Protein AF-A0A1C5U6D5-F1 (afdb_monomer_lite)

pLDDT: mean 90.43, std 10.56, range [48.72, 98.0]

Secondary structure (DSSP, 8-state):
-HHHHTS---S-EEEEE-EEHHHHHHHHHHHHH-S---TTEEEEEPPP-GGGGGEEEE-TTS-EEEE--TTBEE-GGGGS-HHHHEETTEEPPEEEEEEEEEEETTEEEEEEEEEEETTHHHHHHHHHHHHHHHHTTSS---GGGGHHHHHHHHHHHTTT--

Sequence (162 aa):
METFYYSRIKNKFIALFDNDAAGYSSSLELMNKVKVWPDNFRIMCYPPIDEFKKYPTLAPNGKILEDDINHKACSIELYLPDSVISDDGEYLPIEWEARKQIKQDNRPSKYLYQGVISEKDTVKSRLIDLKRSIEAGKTEFKLEEWKRMQLLLENIVYAFAN

Structure (mmCIF, N/CA/C/O backbone):
data_AF-A0A1C5U6D5-F1
#
_entry.id   AF-A0A1C5U6D5-F1
#
loop_
_atom_site.group_PDB
_atom_site.id
_atom_site.type_symbol
_atom_site.label_atom_id
_atom_site.label_alt_id
_atom_site.label_comp_id
_atom_site.label_asym_id
_atom_site.label_entity_id
_atom_site.label_seq_id
_atom_site.pdbx_PDB_ins_code
_atom_site.Cartn_x
_atom_site.Cartn_y
_atom_site.Cartn_z
_atom_site.occupancy
_atom_site.B_iso_or_equiv
_atom_site.auth_seq_id
_atom_site.auth_comp_id
_atom_site.auth_asym_id
_atom_site.auth_atom_id
_atom_site.pdbx_PDB_model_num
ATOM 1 N N . MET A 1 1 ? 9.625 -13.689 -15.966 1.00 53.31 1 MET A N 1
ATOM 2 C CA . MET A 1 1 ? 9.032 -12.694 -16.889 1.00 53.31 1 MET A CA 1
ATOM 3 C C . MET A 1 1 ? 9.648 -12.786 -18.282 1.00 53.31 1 MET A C 1
ATOM 5 O O . MET A 1 1 ? 8.897 -12.922 -19.236 1.00 53.31 1 MET A O 1
ATOM 9 N N . GLU A 1 2 ? 10.981 -12.825 -18.401 1.00 48.72 2 GLU A N 1
ATOM 10 C CA . GLU A 1 2 ? 11.681 -13.007 -19.690 1.00 48.72 2 GLU A CA 1
ATOM 11 C C . GLU A 1 2 ? 11.205 -14.246 -20.469 1.00 48.72 2 GLU A C 1
ATOM 13 O O . GLU A 1 2 ? 10.949 -14.164 -21.663 1.00 48.72 2 GLU A O 1
ATOM 18 N N . THR A 1 3 ? 10.959 -15.372 -19.793 1.00 53.12 3 THR A N 1
ATOM 19 C CA . THR A 1 3 ? 10.447 -16.606 -20.419 1.00 53.12 3 THR A CA 1
ATOM 20 C C . THR A 1 3 ? 9.067 -16.439 -21.075 1.00 53.12 3 THR A C 1
ATOM 22 O O . THR A 1 3 ? 8.790 -17.077 -22.086 1.00 53.12 3 THR A O 1
ATOM 25 N N . PHE A 1 4 ? 8.211 -15.559 -20.542 1.00 54.12 4 PHE A N 1
ATOM 26 C CA . PHE A 1 4 ? 6.885 -15.287 -21.110 1.00 54.12 4 PHE A CA 1
ATOM 27 C C . PHE A 1 4 ? 6.966 -14.378 -22.340 1.00 54.12 4 PHE A C 1
ATOM 29 O O . PHE A 1 4 ? 6.214 -14.586 -23.287 1.00 54.12 4 PHE A O 1
ATOM 36 N N . TYR A 1 5 ? 7.920 -13.442 -22.370 1.00 52.50 5 TYR A N 1
ATOM 37 C CA . TYR A 1 5 ? 8.173 -12.564 -23.518 1.00 52.50 5 TYR A CA 1
ATOM 38 C C . TYR A 1 5 ? 8.531 -13.349 -24.795 1.00 52.50 5 TYR A C 1
ATOM 40 O O . TYR A 1 5 ? 8.107 -12.987 -25.889 1.00 52.50 5 TYR A O 1
ATOM 48 N N . TYR A 1 6 ? 9.267 -14.460 -24.664 1.00 55.66 6 TYR A N 1
ATOM 49 C CA . TYR A 1 6 ? 9.648 -15.313 -25.801 1.00 55.66 6 TYR A CA 1
ATOM 50 C C . TYR A 1 6 ? 8.570 -16.317 -26.226 1.00 55.66 6 TYR A C 1
ATOM 52 O O . TYR A 1 6 ? 8.644 -16.892 -27.316 1.00 55.66 6 TYR A O 1
ATOM 60 N N . SER A 1 7 ? 7.554 -16.533 -25.393 1.00 56.16 7 SER A N 1
ATOM 61 C CA . SER A 1 7 ? 6.398 -17.344 -25.758 1.00 56.16 7 SER A CA 1
ATOM 62 C C . SER A 1 7 ? 5.425 -16.481 -26.569 1.00 56.16 7 SER A C 1
ATOM 64 O O . SER A 1 7 ? 5.064 -15.391 -26.142 1.00 56.16 7 SER A O 1
ATOM 66 N N . ARG A 1 8 ? 4.987 -16.930 -27.752 1.00 56.38 8 ARG A N 1
ATOM 67 C CA . ARG A 1 8 ? 4.048 -16.204 -28.643 1.00 56.38 8 ARG A CA 1
ATOM 68 C C . ARG A 1 8 ? 2.610 -16.129 -28.083 1.00 56.38 8 ARG A C 1
ATOM 70 O O . ARG A 1 8 ? 1.641 -16.324 -28.818 1.00 56.38 8 ARG A O 1
ATOM 77 N N . ILE A 1 9 ? 2.458 -15.922 -26.779 1.00 64.31 9 ILE A N 1
ATOM 78 C CA . ILE A 1 9 ? 1.176 -15.882 -26.082 1.00 64.31 9 ILE A CA 1
ATOM 79 C C . ILE A 1 9 ? 0.508 -14.534 -26.377 1.00 64.31 9 ILE A C 1
ATOM 81 O O . ILE A 1 9 ? 1.061 -13.477 -26.090 1.00 64.31 9 ILE A O 1
ATOM 85 N N . LYS A 1 10 ? -0.698 -14.579 -26.957 1.00 69.69 10 LYS A N 1
ATOM 86 C CA . LYS A 1 10 ? -1.492 -13.393 -27.334 1.00 69.69 10 LYS A CA 1
ATOM 87 C C . LYS A 1 10 ? -2.263 -12.765 -26.166 1.00 69.69 10 LYS A C 1
ATOM 89 O O . LYS A 1 10 ? -2.984 -11.792 -26.361 1.00 69.69 10 LYS A O 1
ATOM 94 N N . ASN A 1 11 ? -2.166 -13.341 -24.970 1.00 84.31 11 ASN A N 1
ATOM 95 C CA . ASN A 1 11 ? -2.865 -12.851 -23.789 1.00 84.31 11 ASN A CA 1
ATOM 96 C C . ASN A 1 11 ? -2.335 -11.476 -23.366 1.00 84.31 11 ASN A C 1
ATOM 98 O O . ASN A 1 11 ? -1.192 -11.116 -23.642 1.00 84.31 11 ASN A O 1
ATOM 102 N N . LYS A 1 12 ? -3.190 -10.720 -22.678 1.00 89.06 12 LYS A N 1
ATOM 103 C CA . LYS A 1 12 ? -2.833 -9.468 -22.015 1.00 89.06 12 LYS A CA 1
ATOM 104 C C . LYS A 1 12 ? -2.053 -9.777 -20.734 1.00 89.06 12 LYS A C 1
ATOM 106 O O . LYS A 1 12 ? -2.518 -10.571 -19.919 1.00 89.06 12 LYS A O 1
ATOM 111 N N . PHE A 1 13 ? -0.891 -9.155 -20.564 1.00 90.38 13 PHE A N 1
ATOM 112 C CA . PHE A 1 13 ? -0.014 -9.333 -19.408 1.00 90.38 13 PHE A CA 1
ATOM 113 C C . PHE A 1 13 ? 0.199 -8.011 -18.678 1.00 90.38 13 PHE A C 1
ATOM 115 O O . PHE A 1 13 ? 0.601 -7.020 -19.285 1.00 90.38 13 PHE A O 1
ATOM 122 N N . ILE A 1 14 ? -0.020 -8.017 -17.365 1.00 92.56 14 ILE A N 1
ATOM 123 C CA . ILE A 1 14 ? 0.248 -6.869 -16.497 1.00 92.56 14 ILE A CA 1
ATOM 124 C C . ILE A 1 14 ? 1.339 -7.275 -15.514 1.00 92.56 14 ILE A C 1
ATOM 126 O O . ILE A 1 14 ? 1.157 -8.185 -14.706 1.00 92.56 14 ILE A O 1
ATOM 130 N N . ALA A 1 15 ? 2.479 -6.602 -15.595 1.00 93.06 15 ALA A N 1
ATOM 131 C CA . ALA A 1 15 ? 3.479 -6.592 -14.543 1.00 93.06 15 ALA A CA 1
ATOM 132 C C . ALA A 1 15 ? 3.076 -5.524 -13.524 1.00 93.06 15 ALA A C 1
ATOM 134 O O . ALA A 1 15 ? 3.259 -4.334 -13.780 1.00 93.06 15 ALA A O 1
ATOM 135 N N . LEU A 1 16 ? 2.489 -5.958 -12.411 1.00 94.94 16 LEU A N 1
ATOM 136 C CA . LEU A 1 16 ? 1.990 -5.080 -11.361 1.00 94.94 16 LEU A CA 1
ATOM 137 C C . LEU A 1 16 ? 2.941 -5.084 -10.164 1.00 94.94 16 LEU A C 1
ATOM 139 O O . LEU A 1 16 ? 3.338 -6.147 -9.689 1.00 94.94 16 LEU A O 1
ATOM 143 N N . PHE A 1 17 ? 3.299 -3.893 -9.702 1.00 96.12 17 PHE A N 1
ATOM 144 C CA . PHE A 1 17 ? 4.215 -3.672 -8.591 1.00 96.12 17 PHE A CA 1
ATOM 145 C C . PHE A 1 17 ? 3.531 -2.881 -7.476 1.00 96.12 17 PHE A C 1
ATOM 147 O O . PHE A 1 17 ? 2.698 -2.017 -7.748 1.00 96.12 17 PHE A O 1
ATOM 154 N N . ASP A 1 18 ? 3.928 -3.130 -6.232 1.00 95.44 18 ASP A N 1
ATOM 155 C CA . ASP A 1 18 ? 3.476 -2.331 -5.095 1.00 95.44 18 ASP A CA 1
ATOM 156 C C . ASP A 1 18 ? 3.931 -0.866 -5.241 1.00 95.44 18 ASP A C 1
ATOM 158 O O . ASP A 1 18 ? 4.937 -0.559 -5.892 1.00 95.44 18 ASP A O 1
ATOM 162 N N . ASN A 1 19 ? 3.199 0.059 -4.616 1.00 94.88 19 ASN A N 1
ATOM 163 C CA . ASN A 1 19 ? 3.530 1.486 -4.578 1.00 94.88 19 ASN A CA 1
ATOM 164 C C . ASN A 1 19 ? 4.531 1.805 -3.446 1.00 94.88 19 ASN A C 1
ATOM 166 O O . ASN A 1 19 ? 4.461 2.828 -2.763 1.00 94.88 19 ASN A O 1
ATOM 170 N N . ASP A 1 20 ? 5.501 0.917 -3.256 1.00 95.06 20 ASP A N 1
ATOM 171 C CA . ASP A 1 20 ? 6.606 1.072 -2.323 1.00 95.06 20 ASP A CA 1
ATOM 172 C C . ASP A 1 20 ? 7.929 1.302 -3.075 1.00 95.06 20 ASP A C 1
ATOM 174 O O . ASP A 1 20 ? 8.006 1.255 -4.310 1.00 95.06 20 ASP A O 1
ATOM 178 N N . ALA A 1 21 ? 9.006 1.566 -2.333 1.0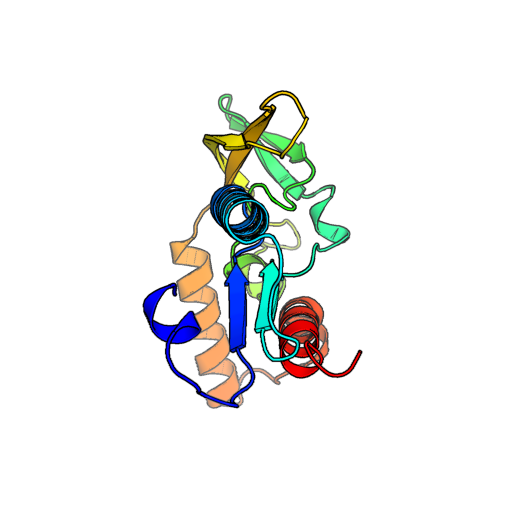0 93.56 21 ALA A N 1
ATOM 179 C CA . ALA A 1 21 ? 10.312 1.785 -2.944 1.00 93.56 21 ALA A CA 1
ATOM 180 C C . ALA A 1 21 ? 10.785 0.557 -3.735 1.00 93.56 21 ALA A C 1
ATOM 182 O O . ALA A 1 21 ? 11.489 0.695 -4.744 1.00 93.56 21 ALA A O 1
ATOM 183 N N . ALA A 1 22 ? 10.423 -0.648 -3.283 1.00 92.50 22 ALA A N 1
ATOM 184 C CA . ALA A 1 22 ? 10.892 -1.883 -3.873 1.00 92.50 22 ALA A CA 1
ATOM 185 C C . ALA A 1 22 ? 10.257 -2.147 -5.239 1.00 92.50 22 ALA A C 1
ATOM 187 O O . ALA A 1 22 ? 11.004 -2.336 -6.207 1.00 92.50 22 ALA A O 1
ATOM 188 N N . GLY A 1 23 ? 8.932 -2.093 -5.305 1.00 93.12 23 GLY A N 1
ATOM 189 C CA . GLY A 1 23 ? 8.107 -2.208 -6.495 1.00 93.12 23 GLY A CA 1
ATOM 190 C C . GLY A 1 23 ? 8.390 -1.095 -7.491 1.00 93.12 23 GLY A C 1
ATOM 191 O O . GLY A 1 23 ? 8.663 -1.383 -8.658 1.00 93.12 23 GLY A O 1
ATOM 192 N N . TYR A 1 24 ? 8.479 0.157 -7.033 1.00 93.38 24 TYR A N 1
ATOM 193 C CA . TYR A 1 24 ? 8.833 1.275 -7.907 1.00 93.38 24 TYR A CA 1
ATOM 194 C C . TYR A 1 24 ? 10.213 1.079 -8.554 1.00 93.38 24 TYR A C 1
ATOM 196 O O . TYR A 1 24 ? 10.359 1.210 -9.771 1.00 93.38 24 TYR A O 1
ATOM 204 N N . SER A 1 25 ? 11.221 0.678 -7.772 1.00 92.44 25 SER A N 1
ATOM 205 C CA . SER A 1 25 ? 12.562 0.367 -8.283 1.00 92.44 25 SER A CA 1
ATOM 206 C C . SER A 1 25 ? 12.551 -0.750 -9.330 1.00 92.44 25 SER A C 1
ATOM 208 O O . SER A 1 25 ? 13.162 -0.596 -10.388 1.00 92.44 25 SER A O 1
ATOM 210 N N . SER A 1 26 ? 11.845 -1.849 -9.059 1.00 92.38 26 SER A N 1
ATOM 211 C CA . SER A 1 26 ? 11.759 -2.991 -9.972 1.00 92.38 26 SER A CA 1
ATOM 212 C C . SER A 1 26 ? 10.989 -2.662 -11.251 1.00 92.38 26 SER A C 1
ATOM 214 O O . SER A 1 26 ? 11.382 -3.124 -12.323 1.00 92.38 26 SER A O 1
ATOM 216 N N . SER A 1 27 ? 9.957 -1.816 -11.173 1.00 92.69 27 SER A N 1
ATOM 217 C CA . SER A 1 27 ? 9.231 -1.339 -12.354 1.00 92.69 27 SER A CA 1
ATOM 218 C C . SER A 1 27 ? 10.140 -0.529 -13.288 1.00 92.69 27 SER A C 1
ATOM 220 O O . SER A 1 27 ? 10.157 -0.766 -14.495 1.00 92.69 27 SER A O 1
ATOM 222 N N . LEU A 1 28 ? 10.966 0.364 -12.727 1.00 90.12 28 LEU A N 1
ATOM 223 C CA . LEU A 1 28 ? 11.939 1.159 -13.477 1.00 90.12 28 LEU A CA 1
ATOM 224 C C . LEU A 1 28 ? 13.030 0.283 -14.085 1.00 90.12 28 LEU A C 1
ATOM 226 O O . LEU A 1 28 ? 13.379 0.459 -15.248 1.00 90.12 28 LEU A O 1
ATOM 230 N N . GLU A 1 29 ? 13.557 -0.677 -13.327 1.00 88.94 29 GLU A N 1
ATOM 231 C CA . GLU A 1 29 ? 14.559 -1.612 -13.839 1.00 88.94 29 GLU A CA 1
ATOM 232 C C . GLU A 1 29 ? 14.018 -2.416 -15.027 1.00 88.94 29 GLU A C 1
ATOM 234 O O . GLU A 1 29 ? 14.702 -2.553 -16.043 1.00 88.94 29 GLU A O 1
ATOM 239 N N . LEU A 1 30 ? 12.782 -2.908 -14.926 1.00 88.44 30 LEU A N 1
ATOM 240 C CA . LEU A 1 30 ? 12.131 -3.650 -15.998 1.00 88.44 30 LEU A CA 1
ATOM 241 C C . LEU A 1 30 ? 11.911 -2.775 -17.240 1.00 88.44 30 LEU A C 1
ATOM 243 O O . LEU A 1 30 ? 12.237 -3.203 -18.348 1.00 88.44 30 LEU A O 1
ATOM 247 N N . MET A 1 31 ? 11.429 -1.541 -17.058 1.00 87.06 31 MET A N 1
ATOM 248 C CA . MET A 1 31 ? 11.266 -0.576 -18.150 1.00 87.06 31 MET A CA 1
ATOM 249 C C . MET A 1 31 ? 12.600 -0.219 -18.820 1.00 87.06 31 MET A C 1
ATOM 251 O O . MET A 1 31 ? 12.651 -0.106 -20.039 1.00 87.06 31 MET A O 1
ATOM 255 N N . ASN A 1 32 ? 13.690 -0.103 -18.058 1.00 84.75 32 ASN A N 1
ATOM 256 C CA . ASN A 1 32 ? 15.009 0.237 -18.603 1.00 84.75 32 ASN A CA 1
ATOM 257 C C . ASN A 1 32 ? 15.674 -0.939 -19.344 1.00 84.75 32 ASN A C 1
ATOM 259 O O . ASN A 1 32 ? 16.457 -0.722 -20.268 1.00 84.75 32 ASN A O 1
ATOM 263 N N . LYS A 1 33 ? 15.396 -2.190 -18.949 1.00 84.25 33 LYS A N 1
ATOM 264 C CA . LYS A 1 33 ? 15.986 -3.388 -19.580 1.00 84.25 33 LYS A CA 1
ATOM 265 C C . LYS A 1 33 ? 15.447 -3.658 -20.983 1.00 84.25 33 LYS A C 1
ATOM 267 O O . LYS A 1 33 ? 16.181 -4.165 -21.829 1.00 84.25 33 LYS A O 1
ATOM 272 N N . VAL A 1 34 ? 14.179 -3.345 -21.233 1.00 81.50 34 VAL A N 1
ATOM 273 C CA . VAL A 1 34 ? 13.497 -3.661 -22.492 1.00 81.50 34 VAL A CA 1
ATOM 274 C C . VAL A 1 34 ? 13.051 -2.366 -23.156 1.00 81.50 34 VAL A C 1
ATOM 276 O O . VAL A 1 34 ? 12.165 -1.676 -22.666 1.00 81.50 34 VAL A O 1
ATOM 279 N N . LYS A 1 35 ? 13.658 -2.049 -24.304 1.00 76.25 35 LYS A N 1
ATOM 280 C CA . LYS A 1 35 ? 13.420 -0.784 -25.018 1.00 76.25 35 LYS A CA 1
ATOM 281 C C . LYS A 1 35 ? 12.039 -0.684 -25.666 1.00 76.25 35 LYS A C 1
ATOM 283 O O . LYS A 1 35 ? 11.543 0.420 -25.852 1.00 76.25 35 LYS A O 1
ATOM 288 N N . VAL A 1 36 ? 11.454 -1.815 -26.060 1.00 82.38 36 VAL A N 1
ATOM 289 C CA . VAL A 1 36 ? 10.169 -1.867 -26.768 1.00 82.38 36 VAL A CA 1
ATOM 290 C C . VAL A 1 36 ? 9.340 -3.005 -26.194 1.00 82.38 36 VAL A C 1
ATOM 292 O O . VAL A 1 36 ? 9.732 -4.167 -26.2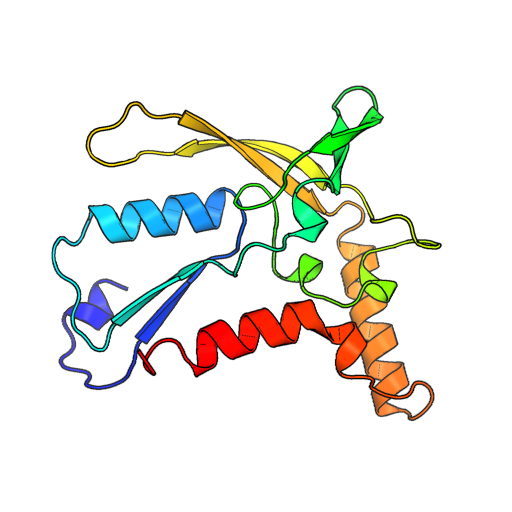87 1.00 82.38 36 VAL A O 1
ATOM 295 N N . TRP A 1 37 ? 8.200 -2.658 -25.604 1.00 84.44 37 TRP A N 1
ATOM 296 C CA . TRP A 1 37 ? 7.231 -3.619 -25.089 1.00 84.44 37 TRP A CA 1
ATOM 297 C C . TRP A 1 37 ? 6.117 -3.862 -26.115 1.00 84.44 37 TRP A C 1
ATOM 299 O O . TRP A 1 37 ? 5.666 -2.907 -26.744 1.00 84.44 37 TRP A O 1
ATOM 309 N N . PRO A 1 38 ? 5.657 -5.112 -26.287 1.00 85.56 38 PRO A N 1
ATOM 310 C CA . PRO A 1 38 ? 4.475 -5.427 -27.077 1.00 85.56 38 PRO A CA 1
ATOM 311 C C . PRO A 1 38 ? 3.212 -4.744 -26.543 1.00 85.56 38 PRO A C 1
ATOM 313 O O . PRO A 1 38 ? 3.054 -4.583 -25.332 1.00 85.56 38 PRO A O 1
ATOM 316 N N . ASP A 1 39 ? 2.256 -4.462 -27.429 1.00 86.69 39 ASP A N 1
ATOM 317 C CA . ASP A 1 39 ? 0.990 -3.803 -27.070 1.00 86.69 39 ASP A CA 1
ATOM 318 C C . ASP A 1 39 ? 0.147 -4.602 -26.067 1.00 86.69 39 ASP A C 1
ATOM 320 O O . ASP A 1 39 ? -0.659 -4.027 -25.335 1.00 86.69 39 ASP A O 1
ATOM 324 N N . ASN A 1 40 ? 0.340 -5.923 -25.998 1.00 88.50 40 ASN A N 1
ATOM 325 C CA . ASN A 1 40 ? -0.314 -6.806 -25.034 1.00 88.50 40 ASN A CA 1
ATOM 326 C C . ASN A 1 40 ? 0.411 -6.884 -23.677 1.00 88.50 40 ASN A C 1
ATOM 328 O O . ASN A 1 40 ? 0.028 -7.706 -22.844 1.00 88.50 40 ASN A O 1
ATOM 332 N N . PHE A 1 41 ? 1.415 -6.039 -23.431 1.00 91.00 41 PHE A N 1
ATOM 333 C CA . PHE A 1 41 ? 2.122 -5.942 -22.157 1.00 91.00 41 PHE A CA 1
ATOM 334 C C . PHE A 1 41 ? 1.950 -4.556 -21.520 1.00 91.00 41 PHE A C 1
ATOM 336 O O . PHE A 1 41 ? 2.008 -3.524 -22.195 1.00 91.00 41 PHE A O 1
ATOM 343 N N . ARG A 1 42 ? 1.744 -4.519 -20.203 1.00 91.75 42 ARG A N 1
ATOM 344 C CA . ARG A 1 42 ? 1.717 -3.288 -19.400 1.00 91.75 42 ARG A CA 1
ATOM 345 C C . ARG A 1 42 ? 2.568 -3.469 -18.152 1.00 91.75 42 ARG A C 1
ATOM 347 O O . ARG A 1 42 ? 2.525 -4.519 -17.516 1.00 91.75 42 ARG A O 1
ATOM 354 N N . ILE A 1 43 ? 3.331 -2.437 -17.808 1.00 92.56 43 ILE A N 1
ATOM 355 C CA . ILE A 1 43 ? 4.077 -2.337 -16.550 1.00 92.56 43 ILE A CA 1
ATOM 356 C C . ILE A 1 43 ? 3.418 -1.239 -15.733 1.00 92.56 43 ILE A C 1
ATOM 358 O O . ILE A 1 43 ? 3.287 -0.116 -16.215 1.00 92.56 43 ILE A O 1
ATOM 362 N N . MET A 1 44 ? 2.985 -1.565 -14.522 1.00 93.81 44 MET A N 1
ATOM 363 C CA . MET A 1 44 ? 2.228 -0.656 -13.669 1.00 93.81 44 MET A CA 1
ATOM 364 C C . MET A 1 44 ? 2.679 -0.799 -12.221 1.00 93.81 44 MET A C 1
ATOM 366 O O . MET A 1 44 ? 3.032 -1.887 -11.778 1.00 93.81 44 MET A O 1
ATOM 370 N N . CYS A 1 45 ? 2.635 0.297 -11.474 1.00 94.94 45 CYS A N 1
ATOM 371 C CA . CYS A 1 45 ? 2.646 0.250 -10.013 1.00 94.94 45 CYS A CA 1
ATOM 372 C C . CYS A 1 45 ? 1.219 0.471 -9.507 1.00 94.94 45 CYS A C 1
ATOM 374 O O . CYS A 1 45 ? 0.392 1.013 -10.249 1.00 94.94 45 CYS A O 1
ATOM 376 N N . TYR A 1 46 ? 0.929 0.106 -8.258 1.00 97.12 46 TYR A N 1
ATOM 377 C CA . TYR A 1 46 ? -0.312 0.548 -7.631 1.00 97.12 46 TYR A CA 1
ATOM 378 C C . TYR A 1 46 ? -0.420 2.081 -7.706 1.00 97.12 46 TYR A C 1
ATOM 380 O O . TYR A 1 46 ? 0.597 2.782 -7.615 1.00 97.12 46 TYR A O 1
ATOM 388 N N . PRO A 1 47 ? -1.632 2.614 -7.928 1.00 96.31 47 PRO A N 1
ATOM 389 C CA . PRO A 1 47 ? -1.812 4.036 -8.172 1.00 96.31 47 PRO A CA 1
ATOM 390 C C . PRO A 1 47 ? -1.466 4.840 -6.915 1.00 96.31 47 PRO A C 1
ATOM 392 O O . PRO A 1 47 ? -1.793 4.398 -5.809 1.00 96.31 47 PRO A O 1
ATOM 395 N N . PRO A 1 48 ? -0.825 6.012 -7.054 1.00 96.81 48 PRO A N 1
ATOM 396 C CA . PRO A 1 48 ? -0.603 6.884 -5.916 1.00 96.81 48 PRO A CA 1
ATOM 397 C C . PRO A 1 48 ? -1.938 7.350 -5.331 1.00 96.81 48 PRO A C 1
ATOM 399 O O . PRO A 1 48 ? -2.910 7.560 -6.057 1.00 96.81 48 PRO A O 1
ATOM 402 N N . ILE A 1 49 ? -1.961 7.513 -4.014 1.00 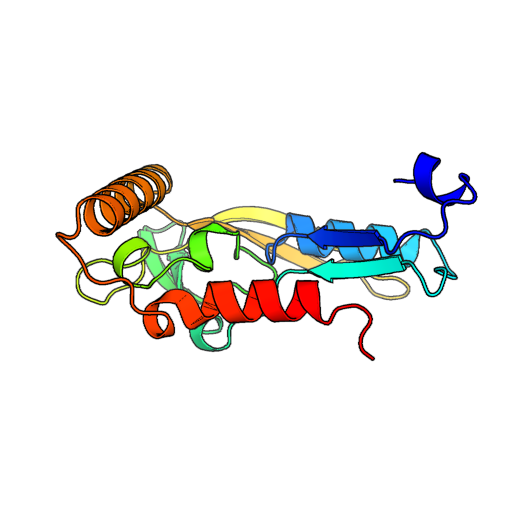97.12 49 ILE A N 1
ATOM 403 C CA . ILE A 1 49 ? -3.121 7.976 -3.256 1.00 97.12 49 ILE A CA 1
ATOM 404 C C . ILE A 1 49 ? -2.816 9.393 -2.774 1.00 97.12 49 ILE A C 1
ATOM 406 O O . ILE A 1 49 ? -1.793 9.625 -2.123 1.00 97.12 49 ILE A O 1
ATOM 410 N N . ASP A 1 50 ? -3.679 10.349 -3.116 1.00 95.88 50 ASP A N 1
ATOM 411 C CA . ASP A 1 50 ? -3.451 11.763 -2.805 1.00 95.88 50 ASP A CA 1
ATOM 412 C C . ASP A 1 50 ? -3.447 12.023 -1.297 1.00 95.88 50 ASP A C 1
ATOM 414 O O . ASP A 1 50 ? -2.619 12.801 -0.817 1.00 95.88 50 ASP A O 1
ATOM 418 N N . GLU A 1 51 ? -4.293 11.319 -0.540 1.00 94.75 51 GLU A N 1
ATOM 419 C CA . GLU A 1 51 ? -4.310 11.388 0.924 1.00 94.75 51 GLU A CA 1
ATOM 420 C C . GLU A 1 51 ? -2.973 10.942 1.542 1.00 94.75 51 GLU A C 1
ATOM 422 O O . GLU A 1 51 ? -2.605 11.391 2.623 1.00 94.75 51 GLU A O 1
ATOM 427 N N . PHE A 1 52 ? -2.197 10.111 0.840 1.00 96.88 52 PHE A N 1
ATOM 428 C CA . PHE A 1 52 ? -0.927 9.567 1.331 1.00 96.88 52 PHE A CA 1
ATOM 429 C C . PHE A 1 52 ? 0.286 10.462 1.045 1.00 96.88 52 PHE A C 1
ATOM 431 O O . PHE A 1 52 ? 1.417 10.098 1.364 1.00 96.88 52 PHE A O 1
ATOM 438 N N . LYS A 1 53 ? 0.064 11.664 0.497 1.00 97.06 53 LYS A N 1
ATOM 439 C CA . LYS A 1 53 ? 1.098 12.709 0.389 1.00 97.06 53 LYS A CA 1
ATOM 440 C C . LYS A 1 53 ? 1.445 13.351 1.735 1.00 97.06 53 LYS A C 1
ATOM 442 O O . LYS A 1 53 ? 2.477 14.007 1.846 1.00 97.06 53 LYS A O 1
ATOM 447 N N . LYS A 1 54 ? 0.562 13.208 2.724 1.00 96.75 54 LYS A N 1
ATOM 448 C CA . LYS A 1 54 ? 0.740 13.662 4.106 1.00 96.75 54 LYS A CA 1
ATOM 449 C C . LYS A 1 54 ? 0.286 12.554 5.047 1.00 96.75 54 LYS A C 1
ATOM 451 O O . LYS A 1 54 ? -0.792 12.621 5.626 1.00 96.75 54 LYS A O 1
ATOM 456 N N . TYR A 1 55 ? 1.084 11.499 5.122 1.00 97.38 55 TYR A N 1
ATOM 457 C CA . TYR A 1 55 ? 0.779 10.325 5.931 1.00 97.38 55 TYR A CA 1
ATOM 458 C C . TYR A 1 55 ? 1.669 10.294 7.181 1.00 97.38 55 TYR A C 1
ATOM 460 O O . TYR A 1 55 ? 2.837 10.688 7.082 1.00 97.38 55 TYR A O 1
ATOM 468 N N . PRO A 1 56 ? 1.173 9.847 8.351 1.00 97.25 56 PRO A N 1
ATOM 469 C CA . PRO A 1 56 ? 1.992 9.772 9.554 1.00 97.25 56 PRO A CA 1
ATOM 470 C C . PRO A 1 56 ? 3.126 8.758 9.392 1.00 97.25 56 PRO A C 1
ATOM 472 O O . PRO A 1 56 ? 2.944 7.638 8.922 1.00 97.25 56 PRO A O 1
ATOM 475 N N . THR A 1 57 ? 4.325 9.145 9.804 1.00 96.56 57 THR A N 1
ATOM 476 C CA . THR A 1 57 ? 5.526 8.311 9.755 1.00 96.56 57 THR A CA 1
ATOM 477 C C . THR A 1 57 ? 6.266 8.377 11.078 1.00 96.56 57 THR A C 1
ATOM 479 O O . THR A 1 57 ? 6.347 9.437 11.703 1.00 96.56 57 THR A O 1
ATOM 482 N N . LEU A 1 58 ? 6.808 7.245 11.515 1.00 94.44 58 LEU A N 1
ATOM 483 C CA . LEU A 1 58 ? 7.593 7.139 12.730 1.00 94.44 58 LEU A CA 1
ATOM 484 C C . LEU A 1 58 ? 9.061 7.417 12.406 1.00 94.44 58 LEU A C 1
ATOM 486 O O . LEU A 1 58 ? 9.742 6.649 11.720 1.00 94.44 58 LEU A O 1
ATOM 490 N N . ALA A 1 59 ? 9.565 8.540 12.905 1.00 86.62 59 ALA A N 1
ATOM 491 C CA . ALA A 1 59 ? 10.981 8.856 12.831 1.00 86.62 59 ALA A CA 1
ATOM 492 C C . ALA A 1 59 ? 11.784 7.993 13.827 1.00 86.62 59 ALA A C 1
ATOM 494 O O . ALA A 1 59 ? 11.253 7.598 14.865 1.00 86.62 59 ALA A O 1
ATOM 495 N N . PRO A 1 60 ? 13.098 7.778 13.607 1.00 82.62 60 PRO A N 1
ATOM 496 C CA . PRO A 1 60 ? 13.937 6.974 14.508 1.00 82.62 60 PRO A CA 1
ATOM 497 C C . PRO A 1 60 ? 13.970 7.442 15.972 1.00 82.62 60 PRO A C 1
ATOM 499 O O . PRO A 1 60 ? 14.361 6.694 16.858 1.00 82.62 60 PRO A O 1
ATOM 502 N N . ASN A 1 61 ? 13.589 8.694 16.236 1.00 86.06 61 ASN A N 1
ATOM 503 C CA . ASN A 1 61 ? 13.483 9.263 17.580 1.00 86.06 61 ASN A CA 1
ATOM 504 C C . ASN A 1 61 ? 12.095 9.062 18.225 1.00 86.06 61 ASN A C 1
ATOM 506 O O . ASN A 1 61 ? 11.818 9.687 19.247 1.00 86.06 61 ASN A O 1
ATOM 510 N N . GLY A 1 62 ? 11.221 8.256 17.617 1.00 86.69 62 GLY A N 1
ATOM 511 C CA . GLY A 1 62 ? 9.866 7.972 18.090 1.00 86.69 62 GLY A CA 1
ATOM 512 C C . GLY A 1 62 ? 8.843 9.077 17.813 1.00 86.69 62 GLY A C 1
ATOM 513 O O . GLY A 1 62 ? 7.707 8.975 18.265 1.00 86.69 62 GLY A O 1
ATOM 514 N N . LYS A 1 63 ? 9.213 10.150 17.100 1.00 92.31 63 LYS A N 1
ATOM 515 C CA . LYS A 1 63 ? 8.267 11.214 16.740 1.00 92.31 63 LYS A CA 1
ATOM 516 C C . LYS A 1 63 ? 7.451 10.826 15.516 1.00 92.31 63 LYS A C 1
ATOM 518 O O . LYS A 1 63 ? 8.007 10.320 14.545 1.00 92.31 63 LYS A O 1
ATOM 523 N N . ILE A 1 64 ? 6.167 11.170 15.546 1.00 95.06 64 ILE A N 1
ATOM 524 C CA . ILE A 1 64 ? 5.303 11.128 14.370 1.00 95.06 64 ILE A CA 1
ATOM 525 C C . ILE A 1 64 ? 5.519 12.396 13.542 1.00 95.06 64 ILE A C 1
ATOM 527 O O . ILE A 1 64 ? 5.477 13.507 14.074 1.00 95.06 64 ILE A O 1
ATOM 531 N N . LEU A 1 65 ? 5.783 12.220 12.250 1.00 95.19 65 LEU A N 1
ATOM 532 C CA . LEU A 1 65 ? 5.941 13.282 11.256 1.00 95.19 65 LEU A CA 1
ATOM 533 C C . LEU A 1 65 ? 5.137 12.932 10.004 1.00 95.19 65 LEU A C 1
ATOM 535 O O . LEU A 1 65 ? 5.086 11.768 9.621 1.00 95.19 65 LEU A O 1
ATOM 539 N N . GLU A 1 66 ? 4.574 13.929 9.328 1.00 96.44 66 GLU A N 1
ATOM 540 C CA . GLU A 1 66 ? 3.947 13.726 8.019 1.00 96.44 66 GLU A CA 1
ATOM 541 C C . GLU A 1 66 ? 5.007 13.650 6.906 1.00 96.44 66 GLU A C 1
ATOM 543 O O . GLU A 1 66 ? 5.899 14.500 6.835 1.00 96.44 66 GLU A O 1
ATOM 548 N N . ASP A 1 67 ? 4.897 12.666 6.012 1.00 96.25 67 ASP A N 1
ATOM 549 C CA . ASP A 1 67 ? 5.669 12.589 4.761 1.00 96.25 67 ASP A CA 1
ATOM 550 C C . ASP A 1 67 ? 4.793 12.006 3.633 1.00 96.25 67 ASP A C 1
ATOM 552 O O . ASP A 1 67 ? 3.751 11.393 3.878 1.00 96.25 67 ASP A O 1
ATOM 556 N N . ASP A 1 68 ? 5.221 12.196 2.387 1.00 97.06 68 ASP A N 1
ATOM 557 C CA . ASP A 1 68 ? 4.638 11.528 1.225 1.00 97.06 68 ASP A CA 1
ATOM 558 C C . ASP A 1 68 ? 5.170 10.101 1.146 1.00 97.06 68 ASP A C 1
ATOM 560 O O . ASP A 1 68 ? 6.366 9.893 0.924 1.00 97.06 68 ASP A O 1
ATOM 564 N N . ILE A 1 69 ? 4.297 9.114 1.322 1.00 97.00 69 ILE A N 1
ATOM 565 C CA . ILE A 1 69 ? 4.682 7.698 1.345 1.00 97.00 69 ILE A CA 1
ATOM 566 C C . ILE A 1 69 ? 4.508 7.007 -0.017 1.00 97.00 69 ILE A C 1
ATOM 568 O O . ILE A 1 69 ? 4.913 5.848 -0.174 1.00 97.00 69 ILE A O 1
ATOM 572 N N . ASN A 1 70 ? 3.975 7.707 -1.026 1.00 97.31 70 ASN A N 1
ATOM 573 C CA . ASN A 1 70 ? 3.836 7.165 -2.376 1.00 97.31 70 ASN A CA 1
ATOM 574 C C . ASN A 1 70 ? 5.206 6.830 -2.977 1.00 97.31 70 ASN A C 1
ATOM 576 O O . ASN A 1 70 ? 6.172 7.587 -2.857 1.00 97.31 70 ASN A O 1
ATOM 580 N N . HIS A 1 71 ? 5.295 5.672 -3.629 1.00 95.19 71 HIS A N 1
ATOM 581 C CA . HIS A 1 71 ? 6.525 5.076 -4.157 1.00 95.19 71 HIS A CA 1
ATOM 582 C C . HIS A 1 71 ? 7.612 4.821 -3.099 1.00 95.19 71 HIS A C 1
ATOM 584 O O . HIS A 1 71 ? 8.762 4.553 -3.457 1.00 95.19 71 HIS A O 1
ATOM 590 N N . LYS A 1 72 ? 7.276 4.917 -1.807 1.00 95.62 72 LYS A N 1
ATOM 591 C CA . LYS A 1 72 ? 8.194 4.687 -0.686 1.00 95.62 72 LYS A CA 1
ATOM 592 C C . LYS A 1 72 ? 7.731 3.517 0.181 1.00 95.62 72 LYS A C 1
ATOM 594 O O . LYS A 1 72 ? 8.534 2.623 0.443 1.00 95.62 72 LYS A O 1
ATOM 599 N N . ALA A 1 73 ? 6.456 3.489 0.574 1.00 96.06 73 ALA A N 1
ATOM 600 C CA . ALA A 1 73 ? 5.947 2.541 1.572 1.00 96.06 73 ALA A CA 1
ATOM 601 C C . ALA A 1 73 ? 4.492 2.066 1.355 1.00 96.06 73 ALA A C 1
ATOM 603 O O . ALA A 1 73 ? 3.945 1.394 2.226 1.00 96.06 73 ALA A O 1
ATOM 604 N N . CYS A 1 74 ? 3.847 2.378 0.223 1.00 95.88 74 CYS A N 1
ATOM 605 C CA . CYS A 1 74 ? 2.457 1.974 -0.025 1.00 95.88 74 CYS A CA 1
ATOM 606 C C . CYS A 1 74 ? 2.344 0.526 -0.528 1.00 95.88 74 CYS A C 1
ATOM 608 O O . CYS A 1 74 ? 2.248 0.277 -1.734 1.00 95.88 74 CYS A O 1
ATOM 610 N N . SER A 1 75 ? 2.320 -0.430 0.400 1.00 94.69 75 SER A N 1
ATOM 611 C CA . SER A 1 75 ? 1.958 -1.824 0.120 1.00 94.69 75 SER A CA 1
ATOM 612 C C . SER A 1 75 ? 0.439 -2.006 -0.016 1.00 94.69 75 SER A C 1
ATOM 614 O O . SER A 1 75 ? -0.339 -1.073 0.199 1.00 94.69 75 SER A O 1
ATOM 616 N N . ILE A 1 76 ? -0.007 -3.217 -0.370 1.00 95.44 76 ILE A N 1
ATOM 617 C CA . ILE A 1 76 ? -1.433 -3.524 -0.580 1.00 95.44 76 ILE A CA 1
ATOM 618 C C . ILE A 1 76 ? -2.305 -3.248 0.655 1.00 95.44 76 ILE A C 1
ATOM 620 O O . ILE A 1 76 ? -3.468 -2.874 0.515 1.00 95.44 76 ILE A O 1
ATOM 624 N N . GLU A 1 77 ? -1.750 -3.385 1.860 1.00 96.31 77 GLU A N 1
ATOM 625 C CA . GLU A 1 77 ? -2.461 -3.129 3.113 1.00 96.31 77 GLU A CA 1
ATOM 626 C C . GLU A 1 77 ? -2.996 -1.692 3.195 1.00 96.31 77 GLU A C 1
ATOM 628 O O . GLU A 1 77 ? -4.097 -1.482 3.691 1.00 96.31 77 GLU A O 1
ATOM 633 N N . LEU A 1 78 ? -2.286 -0.714 2.628 1.00 97.00 78 LEU A N 1
ATOM 634 C CA . LEU A 1 78 ? -2.719 0.686 2.614 1.00 97.00 78 LEU A CA 1
ATOM 635 C C . LEU A 1 78 ? -3.879 0.968 1.641 1.00 97.00 78 LEU A C 1
ATOM 637 O O . LEU A 1 78 ? -4.484 2.038 1.679 1.00 97.00 78 LEU A O 1
ATOM 641 N N . TYR A 1 79 ? -4.243 0.005 0.792 1.00 97.38 79 TYR A N 1
ATOM 642 C CA . TYR A 1 79 ? -5.426 0.094 -0.069 1.00 97.38 79 TYR A CA 1
ATOM 643 C C . TYR A 1 79 ? -6.691 -0.464 0.606 1.00 97.38 79 TYR A C 1
ATOM 645 O O . TYR A 1 79 ? -7.775 -0.377 0.027 1.00 97.38 79 TYR A O 1
ATOM 653 N N . LEU A 1 80 ? -6.575 -1.010 1.822 1.00 97.31 80 LEU A N 1
ATOM 654 C CA . LEU A 1 80 ? -7.707 -1.451 2.643 1.00 97.31 80 LEU A CA 1
ATOM 655 C C . LEU A 1 80 ? -8.474 -0.249 3.229 1.00 97.31 80 LEU A C 1
ATOM 657 O O . LEU A 1 80 ? -7.928 0.856 3.235 1.00 97.31 80 LEU A O 1
ATOM 661 N N . PRO A 1 81 ? -9.718 -0.433 3.715 1.00 96.88 81 PRO A N 1
ATOM 662 C CA . PRO A 1 81 ? -10.516 0.634 4.326 1.00 96.88 81 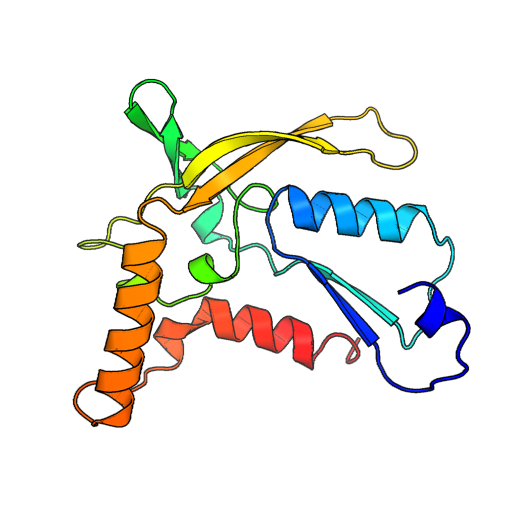PRO A CA 1
ATOM 663 C C . PRO A 1 81 ? -9.851 1.308 5.526 1.00 96.88 81 PRO A C 1
ATOM 665 O O . PRO A 1 81 ? -9.048 0.687 6.220 1.00 96.88 81 PRO A O 1
ATOM 668 N N . ASP A 1 82 ? -10.241 2.556 5.813 1.00 96.25 82 ASP A N 1
ATOM 669 C CA . ASP A 1 82 ? -9.710 3.326 6.952 1.00 96.25 82 ASP A CA 1
ATOM 670 C C . ASP A 1 82 ? -9.871 2.557 8.270 1.00 96.25 82 ASP A C 1
ATOM 672 O O . ASP A 1 82 ? -8.907 2.433 9.011 1.00 96.25 82 ASP A O 1
ATOM 676 N N . SER A 1 83 ? -11.019 1.904 8.494 1.00 95.38 83 SER A N 1
ATOM 677 C CA . SER A 1 83 ? -11.293 1.088 9.692 1.00 95.38 83 SER A CA 1
ATOM 678 C C . SER A 1 83 ? -10.304 -0.061 9.944 1.00 95.38 83 SER A C 1
ATOM 680 O O . SER A 1 83 ? -10.300 -0.648 11.025 1.00 95.38 83 SER A O 1
ATOM 682 N N . VAL A 1 84 ? -9.477 -0.409 8.956 1.00 97.19 84 VAL A N 1
ATOM 683 C CA . VAL A 1 84 ? -8.463 -1.465 9.046 1.00 97.19 84 VAL A CA 1
ATOM 684 C C . VAL A 1 84 ? -7.060 -0.892 9.274 1.00 97.19 84 VAL A C 1
ATOM 686 O O . VAL A 1 84 ? -6.230 -1.562 9.889 1.00 97.19 84 VAL A O 1
ATOM 689 N N . ILE A 1 85 ? -6.794 0.332 8.808 1.00 97.00 85 ILE A N 1
ATOM 690 C CA . ILE A 1 85 ? -5.462 0.963 8.812 1.00 97.00 85 ILE A CA 1
ATOM 691 C C . ILE A 1 85 ? -5.360 2.200 9.715 1.00 97.00 85 ILE A C 1
ATOM 693 O O . ILE A 1 85 ? -4.316 2.850 9.736 1.00 97.00 85 ILE A O 1
ATOM 697 N N . SER A 1 86 ? -6.422 2.551 10.434 1.00 95.88 86 SER A N 1
ATOM 698 C CA . SER A 1 86 ? -6.444 3.647 11.400 1.00 95.88 86 SER A CA 1
ATOM 699 C C . SER A 1 86 ? -7.001 3.199 12.748 1.00 95.88 86 SER A C 1
ATOM 701 O O . SER A 1 86 ? -7.679 2.173 12.853 1.00 95.88 86 SER A O 1
ATOM 703 N N . ASP A 1 87 ? -6.688 3.979 13.776 1.00 92.50 87 ASP A N 1
ATOM 704 C CA . ASP A 1 87 ? -7.253 3.897 15.116 1.00 92.50 87 ASP A CA 1
ATOM 705 C C . ASP A 1 87 ? -7.868 5.245 15.473 1.00 92.50 87 ASP A C 1
ATOM 707 O O . ASP A 1 87 ? -7.208 6.276 15.395 1.00 92.50 87 ASP A O 1
ATOM 711 N N . ASP A 1 88 ? -9.159 5.243 15.810 1.00 87.44 88 ASP A N 1
ATOM 712 C CA . ASP A 1 88 ? -9.914 6.444 16.193 1.00 87.44 88 ASP A CA 1
ATOM 713 C C . ASP A 1 88 ? -9.771 7.633 15.215 1.00 87.44 88 ASP A C 1
ATOM 715 O O . ASP A 1 88 ? -9.835 8.798 15.600 1.00 87.44 88 ASP A O 1
ATOM 719 N N . GLY A 1 89 ? -9.613 7.333 13.919 1.00 88.88 89 GLY A N 1
ATOM 720 C CA . GLY A 1 89 ? -9.450 8.325 12.851 1.00 88.88 89 GLY A CA 1
ATOM 721 C C . GLY A 1 89 ? -7.999 8.712 12.545 1.00 88.88 89 GLY A C 1
ATOM 722 O O . GLY A 1 89 ? -7.764 9.385 11.543 1.00 88.88 89 GLY A O 1
ATOM 723 N N . GLU A 1 90 ? -7.034 8.240 13.331 1.00 93.69 90 GLU A N 1
ATOM 724 C CA . GLU A 1 90 ? -5.603 8.460 13.123 1.00 93.69 90 GLU A CA 1
ATOM 725 C C . GLU A 1 90 ? -4.976 7.260 12.412 1.00 93.69 90 GLU A C 1
ATOM 727 O O . GLU A 1 90 ? -5.083 6.117 12.858 1.00 93.69 90 GLU A O 1
ATOM 732 N N . TYR A 1 91 ? -4.321 7.495 11.278 1.00 96.75 91 TYR A N 1
ATOM 733 C CA . TYR A 1 91 ? -3.684 6.418 10.525 1.00 96.75 91 TYR A CA 1
ATOM 734 C C . TYR A 1 91 ? -2.522 5.782 11.298 1.00 96.75 91 TYR A C 1
ATOM 736 O O . TYR A 1 91 ? -1.689 6.480 11.880 1.00 96.75 91 TYR A O 1
ATOM 744 N N . LEU A 1 92 ? -2.414 4.453 11.218 1.00 96.81 92 LEU A N 1
ATOM 745 C CA . LEU A 1 92 ? -1.241 3.724 11.693 1.00 96.81 92 LEU A CA 1
ATOM 746 C C . LEU A 1 92 ? -0.005 4.205 10.915 1.00 96.81 92 LEU A C 1
ATOM 748 O O . LEU A 1 92 ? -0.033 4.182 9.676 1.00 96.81 92 LEU A O 1
ATOM 752 N N . PRO A 1 93 ? 1.058 4.670 11.594 1.00 97.19 93 PRO A N 1
ATOM 753 C CA . PRO A 1 93 ? 2.186 5.305 10.930 1.00 97.19 93 PRO A CA 1
ATOM 754 C C . PRO A 1 93 ? 3.007 4.342 10.064 1.00 97.19 93 PRO A C 1
ATOM 756 O O . PRO A 1 93 ? 3.054 3.141 10.297 1.00 97.19 93 PRO A O 1
ATOM 759 N N . ILE A 1 94 ? 3.731 4.879 9.081 1.00 97.50 94 ILE A N 1
ATOM 760 C CA . ILE A 1 94 ? 4.807 4.142 8.402 1.00 97.50 94 ILE A CA 1
ATOM 761 C C . ILE A 1 94 ? 6.080 4.174 9.249 1.00 97.50 94 ILE A C 1
ATOM 763 O O . ILE A 1 94 ? 6.563 5.249 9.600 1.00 97.50 94 ILE A O 1
ATOM 767 N N . GLU A 1 95 ? 6.689 3.018 9.488 1.00 95.31 95 GLU A N 1
ATOM 768 C CA . GLU A 1 95 ? 8.036 2.904 10.047 1.00 95.31 95 GLU A CA 1
ATOM 769 C C . GLU A 1 95 ? 9.071 2.800 8.922 1.00 95.31 95 GLU A C 1
ATOM 771 O O . GLU A 1 95 ? 8.988 1.932 8.051 1.00 95.31 95 GLU A O 1
ATOM 776 N N . TRP A 1 96 ? 10.057 3.701 8.918 1.00 94.00 96 TRP A N 1
ATOM 777 C CA . TRP A 1 96 ? 11.138 3.688 7.932 1.00 94.00 96 TRP A CA 1
ATOM 778 C C . TRP A 1 96 ? 12.210 2.658 8.305 1.00 94.00 96 TRP A C 1
ATOM 780 O O . TRP A 1 96 ? 12.922 2.831 9.292 1.00 94.00 96 TRP A O 1
ATOM 790 N N . GLU A 1 97 ? 12.390 1.631 7.476 1.00 90.94 97 GLU A N 1
ATOM 791 C CA . GLU A 1 97 ? 13.306 0.516 7.763 1.00 90.94 97 GLU A CA 1
ATOM 792 C C . GLU A 1 97 ? 14.618 0.607 6.977 1.00 90.94 97 GLU A C 1
ATOM 794 O O . GLU A 1 97 ? 15.683 0.209 7.452 1.00 90.94 97 GLU A O 1
ATOM 799 N N . ALA A 1 98 ? 14.561 1.122 5.747 1.00 90.81 98 ALA A N 1
ATOM 800 C CA . ALA A 1 98 ? 15.693 1.079 4.833 1.00 90.81 98 ALA A CA 1
ATOM 801 C C . ALA A 1 98 ? 15.701 2.246 3.842 1.00 90.81 98 ALA A C 1
ATOM 803 O O . ALA A 1 98 ? 14.792 3.077 3.773 1.00 90.81 98 ALA A O 1
ATOM 804 N N . ARG A 1 99 ? 16.765 2.305 3.037 1.00 92.25 99 ARG A N 1
ATOM 805 C CA . ARG A 1 99 ? 16.837 3.160 1.851 1.00 92.25 99 ARG A CA 1
ATOM 806 C C . ARG A 1 99 ? 17.140 2.299 0.640 1.00 92.25 99 ARG A C 1
ATOM 808 O O . ARG A 1 99 ? 18.067 1.493 0.675 1.00 92.25 99 ARG A O 1
ATOM 815 N N . LYS A 1 100 ? 16.415 2.519 -0.451 1.00 89.75 100 LYS A N 1
ATOM 816 C CA . LYS A 1 100 ? 16.640 1.847 -1.728 1.00 89.75 100 LYS A CA 1
ATOM 817 C C . LYS A 1 100 ? 17.237 2.812 -2.740 1.00 89.75 100 LYS A C 1
ATOM 819 O O . LYS A 1 100 ? 16.725 3.910 -2.953 1.00 89.75 100 LYS A O 1
ATOM 824 N N . GLN A 1 101 ? 18.328 2.394 -3.375 1.00 90.69 101 GLN A N 1
ATOM 825 C CA . GLN A 1 101 ? 18.902 3.131 -4.493 1.00 90.69 101 GLN A CA 1
ATOM 826 C C . GLN A 1 101 ? 18.048 2.903 -5.744 1.00 90.69 101 GLN A C 1
ATOM 828 O O . GLN A 1 101 ? 17.859 1.774 -6.190 1.00 90.69 101 GLN A O 1
ATOM 833 N N . ILE A 1 102 ? 17.558 3.987 -6.330 1.00 88.44 102 ILE A N 1
ATOM 834 C CA . ILE A 1 102 ? 16.769 3.993 -7.554 1.00 88.44 102 ILE A CA 1
ATOM 835 C C . ILE A 1 102 ? 17.659 4.444 -8.703 1.00 88.44 102 ILE A C 1
ATOM 837 O O . ILE A 1 102 ? 18.170 5.568 -8.704 1.00 88.44 102 ILE A O 1
ATOM 841 N N . LYS A 1 103 ? 17.810 3.565 -9.693 1.00 84.00 103 LYS A N 1
ATOM 842 C CA . LYS A 1 103 ? 18.489 3.855 -10.956 1.00 84.00 103 LYS A CA 1
ATOM 843 C C . LYS A 1 103 ? 17.444 4.265 -11.989 1.00 84.00 103 LYS A C 1
ATOM 845 O O . LYS A 1 103 ? 16.504 3.518 -12.247 1.00 84.00 103 LYS A O 1
ATOM 850 N N . GLN A 1 104 ? 17.602 5.452 -12.559 1.00 75.00 104 GLN A N 1
ATOM 851 C CA . GLN A 1 104 ? 16.811 5.921 -13.695 1.00 75.00 104 GLN A CA 1
ATOM 852 C C . GLN A 1 104 ? 17.750 6.076 -14.884 1.00 75.00 104 GLN A C 1
ATOM 854 O O . GLN A 1 104 ? 18.882 6.530 -14.710 1.00 75.00 104 GLN A O 1
ATOM 859 N N . ASP A 1 105 ? 17.291 5.687 -16.070 1.00 74.88 105 ASP A N 1
ATOM 860 C CA . ASP A 1 105 ? 18.096 5.842 -17.273 1.00 74.88 105 ASP A CA 1
ATOM 861 C C . ASP A 1 105 ? 18.421 7.328 -17.494 1.00 74.88 105 ASP A C 1
ATOM 863 O O . ASP A 1 105 ? 17.564 8.201 -17.325 1.00 74.88 105 ASP A O 1
ATOM 867 N N . ASN A 1 106 ? 19.681 7.628 -17.805 1.00 74.56 106 ASN A N 1
ATOM 868 C CA . ASN A 1 106 ? 20.187 8.990 -18.023 1.00 74.56 106 ASN A CA 1
ATOM 869 C C . ASN A 1 106 ? 20.001 9.990 -16.854 1.00 74.56 106 ASN A C 1
ATOM 871 O O . ASN A 1 106 ? 20.029 11.203 -17.073 1.00 74.56 106 ASN A O 1
ATOM 875 N N . ARG A 1 107 ? 19.837 9.525 -15.605 1.00 77.25 107 ARG A N 1
ATOM 876 C CA . ARG A 1 107 ? 19.783 10.385 -14.403 1.00 77.25 107 ARG A CA 1
ATOM 877 C C . ARG A 1 107 ? 20.656 9.844 -13.266 1.00 77.25 107 ARG A C 1
ATOM 879 O O . ARG A 1 107 ? 20.844 8.631 -13.160 1.00 77.25 107 ARG A O 1
ATOM 886 N N . PRO A 1 108 ? 21.176 10.715 -12.379 1.00 80.38 108 PRO A N 1
ATOM 887 C CA . PRO A 1 108 ? 21.906 10.263 -11.203 1.00 80.38 108 PRO A CA 1
ATOM 888 C C . PRO A 1 108 ? 21.013 9.384 -10.326 1.00 80.38 108 PRO A C 1
ATOM 890 O O . PRO A 1 108 ? 19.818 9.639 -10.158 1.00 80.38 108 PRO A O 1
ATOM 893 N N . SER A 1 109 ? 21.614 8.338 -9.759 1.00 84.81 109 SER A N 1
ATOM 894 C CA . SER A 1 109 ? 20.909 7.463 -8.826 1.00 84.81 109 SER A CA 1
ATOM 895 C C . SER A 1 109 ? 20.479 8.253 -7.593 1.00 84.81 109 SER A C 1
ATOM 897 O O . SER A 1 109 ? 21.270 9.011 -7.033 1.00 84.81 109 SER A O 1
ATOM 899 N N . LYS A 1 110 ? 19.240 8.042 -7.150 1.00 88.50 110 LYS A N 1
ATOM 900 C CA . LYS A 1 110 ? 18.693 8.652 -5.930 1.00 88.50 110 LYS A CA 1
ATOM 901 C C . LYS A 1 110 ? 18.391 7.585 -4.890 1.00 88.50 110 LYS A C 1
ATOM 903 O O . LYS A 1 110 ? 18.128 6.445 -5.251 1.00 88.50 110 LYS A O 1
ATOM 908 N N . TYR A 1 111 ? 18.390 7.951 -3.616 1.00 90.31 111 TYR A N 1
ATOM 909 C CA . TYR A 1 111 ? 17.913 7.069 -2.553 1.00 90.31 111 TYR A CA 1
ATOM 910 C C . TYR A 1 111 ? 16.471 7.431 -2.207 1.00 90.31 111 TYR A C 1
ATOM 912 O O . TYR A 1 111 ? 16.175 8.600 -1.967 1.00 90.31 111 TYR A O 1
ATOM 920 N N . LEU A 1 112 ? 15.586 6.438 -2.193 1.00 91.12 112 LEU A N 1
ATOM 921 C CA . LEU A 1 112 ? 14.251 6.550 -1.613 1.00 91.12 112 LEU A CA 1
ATOM 922 C C . LEU A 1 112 ? 14.237 5.835 -0.270 1.00 91.12 112 LEU A C 1
ATOM 924 O O . LEU A 1 112 ? 14.856 4.781 -0.130 1.00 91.12 112 LEU A O 1
ATOM 928 N N . TYR A 1 113 ? 13.539 6.401 0.707 1.00 92.19 113 TYR A N 1
ATOM 929 C CA . TYR A 1 113 ? 13.213 5.659 1.915 1.00 92.19 113 TYR A CA 1
ATOM 930 C C . TYR A 1 113 ? 12.231 4.540 1.584 1.00 92.19 113 TYR A C 1
ATOM 932 O O . TYR A 1 113 ? 11.399 4.678 0.688 1.00 92.19 113 TYR A O 1
ATOM 940 N N . GLN A 1 114 ? 12.374 3.437 2.302 1.00 93.38 114 GLN A N 1
ATOM 941 C CA . GLN A 1 114 ? 11.478 2.298 2.270 1.00 93.38 114 GLN A CA 1
ATOM 942 C C . GLN A 1 114 ? 10.971 2.067 3.685 1.00 93.38 114 GLN A C 1
ATOM 944 O O . GLN A 1 114 ? 11.760 2.082 4.634 1.00 93.38 114 GLN A O 1
ATOM 949 N N . GLY A 1 115 ? 9.667 1.872 3.809 1.00 93.56 115 GLY A N 1
ATOM 950 C CA . GLY A 1 115 ? 9.030 1.631 5.091 1.00 93.56 115 GLY A CA 1
ATOM 951 C C . GLY A 1 115 ? 7.859 0.676 4.976 1.00 93.56 115 GLY A C 1
ATOM 952 O O . GLY A 1 115 ? 7.480 0.266 3.876 1.00 93.56 115 GLY A O 1
ATOM 953 N N . VAL A 1 116 ? 7.305 0.344 6.132 1.00 94.69 116 VAL A N 1
ATOM 954 C CA . VAL A 1 116 ? 6.170 -0.561 6.299 1.00 94.69 116 VAL A CA 1
ATOM 955 C C . VAL A 1 116 ? 5.161 0.077 7.244 1.00 94.69 116 VAL A C 1
ATOM 957 O O . VAL A 1 116 ? 5.542 0.832 8.134 1.00 94.69 116 VAL A O 1
ATOM 960 N N . ILE A 1 117 ? 3.872 -0.199 7.046 1.00 96.06 117 ILE A N 1
ATOM 961 C CA . ILE A 1 117 ? 2.853 0.202 8.017 1.00 96.06 117 ILE A CA 1
ATOM 962 C C . ILE A 1 117 ? 3.149 -0.449 9.370 1.00 96.06 117 ILE A C 1
ATOM 964 O O . ILE A 1 117 ? 3.427 -1.654 9.440 1.00 96.06 117 ILE A O 1
ATOM 968 N N . SER A 1 118 ? 3.108 0.353 10.429 1.00 92.50 118 SER A N 1
ATOM 969 C CA . SER A 1 118 ? 3.226 -0.133 11.795 1.00 92.50 118 SER A CA 1
ATOM 970 C C . SER A 1 118 ? 2.109 -1.130 12.082 1.00 92.50 118 SER A C 1
ATOM 972 O O . SER A 1 118 ? 1.051 -1.117 11.451 1.00 92.50 118 SER A O 1
ATOM 974 N N . GLU A 1 119 ? 2.342 -2.019 13.044 1.00 92.25 119 GLU A N 1
ATOM 975 C CA . GLU A 1 119 ? 1.323 -2.977 13.486 1.00 92.25 119 GLU A CA 1
ATOM 976 C C . GLU A 1 119 ? 0.705 -3.813 12.347 1.00 92.25 119 GLU A C 1
ATOM 978 O O . GLU A 1 119 ? -0.483 -4.138 12.340 1.00 92.25 119 GLU A O 1
ATOM 983 N N . LYS A 1 120 ? 1.521 -4.207 11.365 1.00 92.94 120 LYS A N 1
ATOM 984 C CA . LYS A 1 120 ? 1.074 -4.957 10.182 1.00 92.94 120 LYS A CA 1
ATOM 985 C C . LYS A 1 120 ? 0.222 -6.193 10.507 1.00 92.94 120 LYS A C 1
ATOM 987 O O . LYS A 1 120 ? -0.692 -6.537 9.757 1.00 92.94 120 LYS A O 1
ATOM 992 N N . ASP A 1 121 ? 0.507 -6.877 11.610 1.00 94.81 121 ASP A N 1
ATOM 993 C CA . ASP A 1 121 ? -0.272 -8.044 12.033 1.00 94.81 121 ASP A CA 1
ATOM 994 C C . ASP A 1 121 ? -1.630 -7.668 12.651 1.00 94.81 121 ASP A C 1
ATOM 996 O O . ASP A 1 121 ? -2.609 -8.397 12.456 1.00 94.81 121 ASP A O 1
ATOM 1000 N N . THR A 1 122 ? -1.734 -6.498 13.288 1.00 95.25 122 THR A N 1
ATOM 1001 C CA . THR A 1 122 ? -3.013 -5.897 13.698 1.00 95.25 122 THR A CA 1
ATOM 1002 C C . THR A 1 122 ? -3.871 -5.611 12.466 1.00 95.25 122 THR A C 1
ATOM 1004 O O . THR A 1 122 ? -5.016 -6.057 12.404 1.00 95.25 122 THR A O 1
ATOM 1007 N N . VAL A 1 123 ? -3.302 -4.977 11.435 1.00 96.94 123 VAL A N 1
ATOM 1008 C CA . VAL A 1 123 ? -3.989 -4.672 10.162 1.00 96.94 123 VAL A CA 1
ATOM 1009 C C . VAL A 1 123 ? -4.550 -5.940 9.507 1.00 96.94 123 VAL A C 1
ATOM 1011 O O . VAL A 1 123 ? -5.719 -5.993 9.116 1.00 96.94 123 VAL A O 1
ATOM 1014 N N . LYS A 1 124 ? -3.751 -7.012 9.431 1.00 96.38 124 LYS A N 1
ATOM 1015 C CA . LYS A 1 124 ? -4.208 -8.311 8.902 1.00 96.38 124 LYS A CA 1
ATOM 1016 C C . LYS A 1 124 ? -5.352 -8.901 9.722 1.00 96.38 124 LYS A C 1
ATOM 1018 O O . LYS A 1 124 ? -6.308 -9.422 9.149 1.00 96.38 124 LYS A O 1
ATOM 1023 N N . SER A 1 125 ? -5.249 -8.836 11.047 1.00 97.25 125 SER A N 1
ATOM 1024 C CA . SER A 1 125 ? -6.274 -9.364 11.950 1.00 97.25 125 SER A CA 1
ATOM 1025 C C . SER A 1 125 ? -7.588 -8.595 11.784 1.00 97.25 125 SER A C 1
ATOM 1027 O O . SER A 1 125 ? -8.629 -9.213 11.560 1.00 97.25 125 SER A O 1
ATOM 1029 N N . ARG A 1 126 ? -7.523 -7.255 11.739 1.00 97.19 126 ARG A N 1
ATOM 1030 C CA . ARG A 1 126 ? -8.670 -6.369 11.471 1.00 97.19 126 ARG A CA 1
ATOM 1031 C C . ARG A 1 126 ? -9.346 -6.686 10.138 1.00 97.19 126 ARG A C 1
ATOM 1033 O O . ARG A 1 126 ? -10.570 -6.771 10.086 1.00 97.19 126 ARG A O 1
ATOM 1040 N N . LEU A 1 127 ? -8.577 -6.929 9.074 1.00 97.06 127 LEU A N 1
ATOM 1041 C CA . LEU A 1 127 ? -9.131 -7.330 7.777 1.00 97.06 127 LEU A CA 1
ATOM 1042 C C . LEU A 1 127 ? -9.906 -8.655 7.860 1.00 97.06 127 LEU A C 1
ATOM 1044 O O . LEU A 1 127 ? -11.000 -8.770 7.305 1.00 97.06 127 LEU A O 1
ATOM 1048 N N . ILE A 1 128 ? -9.336 -9.663 8.527 1.00 97.50 128 ILE A N 1
ATOM 1049 C CA . ILE A 1 128 ? -9.975 -10.977 8.685 1.00 97.50 128 ILE A CA 1
ATOM 1050 C C . ILE A 1 128 ? -11.281 -10.844 9.472 1.00 97.50 128 ILE A C 1
ATOM 1052 O O . ILE A 1 128 ? -12.289 -11.442 9.088 1.00 97.50 128 ILE A O 1
ATOM 1056 N N . ASP A 1 129 ? -11.280 -10.055 10.541 1.00 97.75 129 ASP A N 1
ATOM 1057 C CA . ASP A 1 129 ? -12.460 -9.857 11.378 1.00 97.75 129 ASP A CA 1
ATOM 1058 C C . ASP A 1 129 ? -13.543 -9.045 10.660 1.00 97.75 129 ASP A C 1
ATOM 1060 O O . ASP A 1 129 ? -14.710 -9.445 10.681 1.00 97.75 129 ASP A O 1
ATOM 1064 N N . LEU A 1 130 ? -13.168 -7.988 9.930 1.00 97.06 130 LEU A N 1
ATOM 1065 C CA . LEU A 1 130 ? -14.086 -7.232 9.074 1.00 97.06 130 LEU A CA 1
ATOM 1066 C C . LEU A 1 130 ? -14.739 -8.147 8.034 1.00 97.06 130 LEU A C 1
ATOM 1068 O O . LEU A 1 130 ? -15.964 -8.165 7.905 1.00 97.06 130 LEU A O 1
ATOM 1072 N N . LYS A 1 131 ? -13.939 -8.968 7.343 1.00 96.94 131 LYS A N 1
ATOM 1073 C CA . LYS A 1 131 ? -14.439 -9.940 6.365 1.00 96.94 131 LYS A CA 1
ATOM 1074 C C . LYS A 1 131 ? -15.450 -10.898 6.999 1.00 96.94 131 LYS A C 1
ATOM 1076 O O . LYS A 1 131 ? -16.548 -11.058 6.472 1.00 96.94 131 LYS A O 1
ATOM 1081 N N . ARG A 1 132 ? -15.108 -11.509 8.138 1.00 98.00 132 ARG A N 1
ATOM 1082 C CA . ARG A 1 132 ? -16.007 -12.429 8.860 1.00 98.00 132 ARG A CA 1
ATOM 1083 C C . ARG A 1 132 ? -17.298 -11.741 9.296 1.00 98.00 132 ARG A C 1
ATOM 1085 O O . ARG A 1 132 ? -18.360 -12.355 9.247 1.00 98.00 132 ARG A O 1
ATOM 1092 N N . SER A 1 133 ? -17.214 -10.486 9.732 1.00 97.69 133 SER A N 1
ATOM 1093 C CA . SER A 1 133 ? -18.375 -9.699 10.151 1.00 97.69 133 SER A CA 1
ATOM 1094 C C . SER A 1 133 ? -19.327 -9.425 8.984 1.00 97.69 133 SER A C 1
ATOM 1096 O O . SER A 1 133 ? -20.541 -9.579 9.134 1.00 97.69 133 SER A O 1
ATOM 1098 N N . ILE A 1 134 ? -18.778 -9.097 7.810 1.00 97.06 134 ILE A N 1
ATOM 1099 C CA . ILE A 1 134 ? -19.539 -8.899 6.570 1.00 97.06 134 ILE A CA 1
ATOM 1100 C C . ILE A 1 134 ? -20.190 -10.208 6.113 1.00 97.06 134 ILE A C 1
ATOM 1102 O O . ILE A 1 134 ? -21.393 -10.243 5.868 1.00 97.06 134 ILE A O 1
ATOM 1106 N N . GLU A 1 135 ? -19.432 -11.307 6.058 1.00 96.62 135 GLU A N 1
ATOM 1107 C CA . GLU A 1 135 ? -19.951 -12.628 5.666 1.00 96.62 135 GLU A CA 1
ATOM 1108 C C . GLU A 1 135 ? -21.060 -13.124 6.610 1.00 96.62 135 GLU A C 1
ATOM 1110 O O . GLU A 1 135 ? -21.997 -13.791 6.176 1.00 96.62 135 GLU A O 1
ATOM 1115 N N . ALA A 1 136 ? -20.984 -12.769 7.895 1.00 97.56 136 ALA A N 1
ATOM 1116 C CA . ALA A 1 136 ? -22.004 -13.083 8.893 1.00 97.56 136 ALA A CA 1
ATOM 1117 C C . ALA A 1 136 ? -23.202 -12.110 8.898 1.00 97.56 136 ALA A C 1
ATOM 1119 O O . ALA A 1 136 ? -24.096 -12.271 9.729 1.00 97.56 136 ALA A O 1
ATOM 1120 N N . GLY A 1 137 ? -23.215 -11.086 8.037 1.00 96.38 137 GLY A N 1
ATOM 1121 C CA . GLY A 1 137 ? -24.273 -10.069 7.979 1.00 96.38 137 GLY A CA 1
ATOM 1122 C C . GLY A 1 137 ? -24.324 -9.128 9.189 1.00 96.38 137 GLY A C 1
ATOM 1123 O O . GLY A 1 137 ? -25.333 -8.460 9.402 1.00 96.38 137 GLY A O 1
ATOM 1124 N N . LYS A 1 138 ? -23.264 -9.079 10.005 1.00 97.06 138 LYS A N 1
ATOM 1125 C CA . LYS A 1 138 ? -23.161 -8.194 11.181 1.00 97.06 138 LYS A CA 1
ATOM 1126 C C . LYS A 1 138 ? -22.722 -6.781 10.810 1.00 97.06 138 LYS A C 1
ATOM 1128 O O . LYS A 1 138 ? -23.055 -5.829 11.509 1.00 97.06 138 LYS A O 1
ATOM 1133 N N . THR A 1 139 ? -21.967 -6.662 9.725 1.00 96.06 139 THR A N 1
ATOM 1134 C CA . THR A 1 139 ? -21.515 -5.395 9.155 1.00 96.06 139 THR A CA 1
ATOM 1135 C C . THR A 1 139 ? -21.958 -5.343 7.703 1.00 96.06 139 THR A C 1
ATOM 1137 O O . THR A 1 139 ? -21.792 -6.310 6.965 1.00 96.06 139 THR A O 1
ATOM 1140 N N . GLU A 1 140 ? -22.532 -4.220 7.291 1.00 96.19 140 GLU A N 1
ATOM 1141 C CA . GLU A 1 140 ? -22.882 -3.984 5.894 1.00 96.19 140 GLU A CA 1
A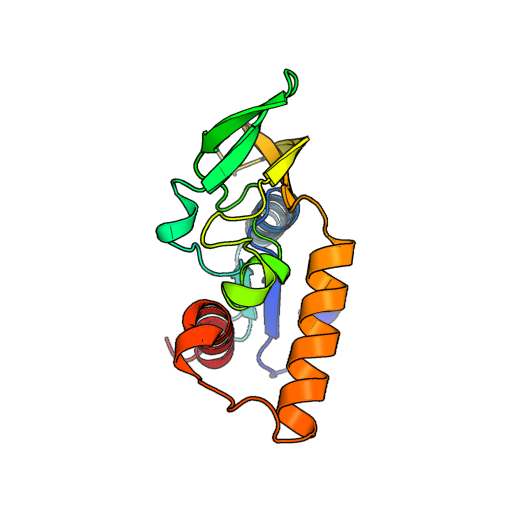TOM 1142 C C . GLU A 1 140 ? -21.615 -3.727 5.067 1.00 96.19 140 GLU A C 1
ATOM 1144 O O . GLU A 1 140 ? -20.734 -2.980 5.490 1.00 96.19 140 GLU A O 1
ATOM 1149 N N . PHE A 1 141 ? -21.519 -4.333 3.881 1.00 96.38 141 PHE A N 1
ATOM 1150 C CA . PHE A 1 141 ? -20.460 -4.004 2.931 1.00 96.38 141 PHE A CA 1
ATOM 1151 C C . PHE A 1 141 ? -20.778 -2.682 2.228 1.00 96.38 141 PHE A C 1
ATOM 1153 O O . PHE A 1 141 ? -21.802 -2.566 1.555 1.00 96.38 141 PHE A O 1
ATOM 1160 N N . LYS A 1 142 ? -19.861 -1.721 2.336 1.00 95.75 142 LYS A N 1
ATOM 1161 C CA . LYS A 1 142 ? -19.989 -0.374 1.777 1.00 95.75 142 LYS A CA 1
ATOM 1162 C C . LYS A 1 142 ? -18.853 -0.088 0.813 1.00 95.75 142 LYS A C 1
ATOM 1164 O O . LYS A 1 142 ? -17.709 0.043 1.237 1.00 95.75 142 LYS A O 1
ATOM 1169 N N . LEU A 1 143 ? -19.144 -0.021 -0.485 1.00 93.94 143 LEU A N 1
ATOM 1170 C CA . LEU A 1 143 ? -18.121 0.117 -1.528 1.00 93.94 143 LEU A CA 1
ATOM 1171 C C . LEU A 1 143 ? -17.269 1.386 -1.352 1.00 93.94 143 LEU A C 1
ATOM 1173 O O . LEU A 1 143 ? -16.068 1.363 -1.612 1.00 93.94 143 LEU A O 1
ATOM 1177 N N . GLU A 1 144 ? -17.865 2.469 -0.862 1.00 95.62 144 GLU A N 1
ATOM 1178 C CA . 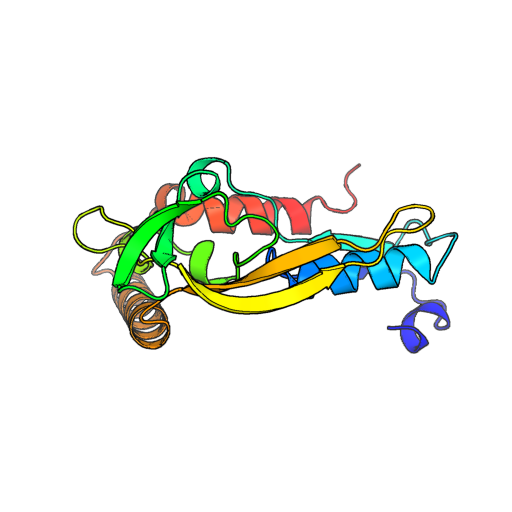GLU A 1 144 ? -17.215 3.755 -0.610 1.00 95.62 144 GLU A CA 1
ATOM 1179 C C . GLU A 1 144 ? -16.048 3.666 0.388 1.00 95.62 144 GLU A C 1
ATOM 1181 O O . GLU A 1 144 ? -15.054 4.380 0.239 1.00 95.62 144 GLU A O 1
ATOM 1186 N N . GLU A 1 145 ? -16.114 2.745 1.353 1.00 95.94 145 GLU A N 1
ATOM 1187 C CA . GLU A 1 145 ? -15.031 2.498 2.315 1.00 95.94 145 GLU A CA 1
ATOM 1188 C C . GLU A 1 145 ? -13.827 1.812 1.647 1.00 95.94 145 GLU A C 1
ATOM 1190 O O . GLU A 1 145 ? -12.696 1.913 2.119 1.00 95.94 145 GLU A O 1
ATOM 1195 N N . TRP A 1 146 ? -14.050 1.163 0.502 1.00 96.69 146 TRP A N 1
ATOM 1196 C CA . TRP A 1 146 ? -13.045 0.451 -0.286 1.00 96.69 146 TRP A CA 1
ATOM 1197 C C . TRP A 1 146 ? -12.533 1.275 -1.474 1.00 96.69 146 TRP A C 1
ATOM 1199 O O . TRP A 1 146 ? -11.916 0.712 -2.378 1.00 96.69 146 TRP A O 1
ATOM 1209 N N . LYS A 1 147 ? -12.728 2.604 -1.480 1.00 96.56 147 LYS A N 1
ATOM 1210 C CA . LYS A 1 147 ? -12.344 3.508 -2.587 1.00 96.56 147 LYS A CA 1
ATOM 1211 C C . LYS A 1 147 ? -10.913 3.306 -3.108 1.00 96.56 147 LYS A C 1
ATOM 1213 O O . LYS A 1 147 ? -10.683 3.363 -4.312 1.00 96.56 147 LYS A O 1
ATOM 1218 N N . ARG A 1 148 ? -9.945 3.033 -2.222 1.00 97.06 148 ARG A N 1
ATOM 1219 C CA . ARG A 1 148 ? -8.538 2.808 -2.603 1.00 97.06 148 ARG A CA 1
ATOM 1220 C C . ARG A 1 148 ? -8.367 1.469 -3.317 1.00 97.06 148 ARG A C 1
ATOM 1222 O O . ARG A 1 148 ? -7.744 1.416 -4.375 1.00 97.06 148 ARG A O 1
ATOM 1229 N N . MET A 1 149 ? -8.962 0.403 -2.786 1.00 97.31 149 MET A N 1
ATOM 1230 C CA . MET A 1 149 ? -8.990 -0.906 -3.442 1.00 97.31 149 MET A CA 1
ATOM 1231 C C . MET A 1 149 ? -9.724 -0.844 -4.786 1.00 97.31 149 MET A C 1
ATOM 1233 O O . MET A 1 149 ? -9.257 -1.417 -5.766 1.00 97.31 149 MET A O 1
ATOM 1237 N N . GLN A 1 150 ? -10.837 -0.112 -4.856 1.00 96.81 150 GLN A N 1
ATOM 1238 C CA . GLN A 1 150 ? -11.559 0.123 -6.101 1.00 96.81 150 GLN A CA 1
ATOM 1239 C C . GLN A 1 150 ? -10.662 0.818 -7.130 1.00 96.81 150 GLN A C 1
ATOM 1241 O O . GLN A 1 150 ? -10.520 0.304 -8.236 1.00 96.81 150 GLN A O 1
ATOM 1246 N N . LEU A 1 151 ? -9.984 1.908 -6.755 1.00 96.25 151 LEU A N 1
ATOM 1247 C CA . LEU A 1 151 ? -9.039 2.609 -7.629 1.00 96.25 151 LEU A CA 1
ATOM 1248 C C . LEU A 1 151 ? -7.934 1.673 -8.147 1.00 96.25 151 LEU A C 1
ATOM 1250 O O . LEU A 1 151 ? -7.590 1.706 -9.330 1.00 96.25 151 LEU A O 1
ATOM 1254 N N . LEU A 1 152 ? -7.380 0.821 -7.280 1.00 96.38 152 LEU A N 1
ATOM 1255 C CA . LEU A 1 152 ? -6.393 -0.183 -7.675 1.00 96.38 152 LEU A CA 1
ATOM 1256 C C . LEU A 1 152 ? -6.970 -1.168 -8.705 1.00 96.38 152 LEU A C 1
ATOM 1258 O O . LEU A 1 152 ? -6.360 -1.388 -9.753 1.00 96.38 152 LEU A O 1
ATOM 1262 N N . LEU A 1 153 ? -8.140 -1.746 -8.434 1.00 96.12 153 LEU A N 1
ATOM 1263 C CA . LEU A 1 153 ? -8.777 -2.711 -9.332 1.00 96.12 153 LEU A CA 1
ATOM 1264 C C . LEU A 1 153 ? -9.167 -2.077 -10.670 1.00 96.12 153 LEU A C 1
ATOM 1266 O O . LEU A 1 153 ? -8.959 -2.696 -11.710 1.00 96.12 153 LEU A O 1
ATOM 1270 N N . GLU A 1 154 ? -9.662 -0.842 -10.671 1.00 95.44 154 GLU A N 1
ATOM 1271 C CA . GLU A 1 154 ? -9.966 -0.089 -11.891 1.00 95.44 154 GLU A CA 1
ATOM 1272 C C . GLU A 1 154 ? -8.711 0.113 -12.747 1.00 95.44 154 GLU A C 1
ATOM 1274 O O . GLU A 1 154 ? -8.747 -0.141 -13.953 1.00 95.44 154 GLU A O 1
ATOM 1279 N N . ASN A 1 155 ? -7.572 0.459 -12.135 1.00 93.50 155 ASN A N 1
ATOM 1280 C CA . ASN A 1 155 ? -6.293 0.557 -12.846 1.00 93.50 155 ASN A CA 1
ATOM 1281 C C . ASN A 1 155 ? -5.898 -0.772 -13.513 1.00 93.50 155 ASN A C 1
ATOM 1283 O O . ASN A 1 155 ? -5.388 -0.772 -14.632 1.00 93.50 155 ASN A O 1
ATOM 1287 N N . ILE A 1 156 ? -6.163 -1.909 -12.866 1.00 94.50 156 ILE A N 1
ATOM 1288 C CA . ILE A 1 156 ? -5.866 -3.239 -13.419 1.00 94.50 156 ILE A CA 1
ATOM 1289 C C . ILE A 1 156 ? -6.837 -3.593 -14.554 1.00 94.50 156 ILE A C 1
ATOM 1291 O O . ILE A 1 156 ? -6.406 -4.013 -15.631 1.00 94.50 156 ILE A O 1
ATOM 1295 N N . VAL A 1 157 ? -8.143 -3.425 -14.334 1.00 94.50 157 VAL A N 1
ATOM 1296 C CA . VAL A 1 157 ? -9.200 -3.786 -15.296 1.00 94.50 157 VAL A CA 1
ATOM 1297 C C . VAL A 1 157 ? -9.073 -2.969 -16.581 1.00 94.50 157 VAL A C 1
ATOM 1299 O O . VAL A 1 157 ? -9.194 -3.519 -17.680 1.00 94.50 157 VAL A O 1
ATOM 1302 N N . TYR A 1 158 ? -8.764 -1.679 -16.459 1.00 94.38 158 TYR A N 1
ATOM 1303 C CA . TYR A 1 158 ? -8.658 -0.758 -17.589 1.00 94.38 158 TYR A CA 1
ATOM 1304 C C . TYR A 1 158 ? -7.230 -0.581 -18.125 1.00 94.38 158 TYR A C 1
ATOM 1306 O O . TYR A 1 158 ? -7.017 0.238 -19.017 1.00 94.38 158 TYR A O 1
ATOM 1314 N N . ALA A 1 159 ? -6.262 -1.399 -17.693 1.00 92.75 159 ALA A N 1
ATOM 1315 C CA . ALA A 1 159 ? -4.855 -1.309 -18.115 1.00 92.75 159 ALA A CA 1
ATOM 1316 C C . ALA A 1 159 ? -4.636 -1.337 -19.647 1.00 92.75 159 ALA A C 1
ATOM 1318 O O . ALA A 1 159 ? -3.626 -0.848 -20.152 1.00 92.75 159 ALA A O 1
ATOM 1319 N N . PHE A 1 160 ? -5.583 -1.914 -20.393 1.00 90.19 160 PHE A N 1
ATOM 1320 C CA . PHE A 1 160 ? -5.554 -2.041 -21.857 1.00 90.19 160 PHE A CA 1
ATOM 1321 C C . PHE A 1 160 ? -6.728 -1.351 -22.563 1.00 90.19 160 PHE A C 1
ATOM 1323 O O . PHE A 1 160 ? -6.990 -1.660 -23.724 1.00 90.19 160 PHE A O 1
ATOM 1330 N N . ALA A 1 161 ? -7.495 -0.519 -21.858 1.00 84.56 161 ALA A N 1
ATOM 1331 C CA . ALA A 1 161 ? -8.627 0.206 -22.438 1.00 84.56 161 ALA A CA 1
ATOM 1332 C C . ALA A 1 161 ? -8.216 1.543 -23.088 1.00 84.56 161 ALA A C 1
ATOM 1334 O O . ALA A 1 161 ? -9.060 2.189 -23.704 1.00 84.56 161 ALA A O 1
ATOM 1335 N N . ASN A 1 162 ? -6.931 1.906 -22.979 1.00 56.06 162 ASN A N 1
ATOM 1336 C CA . ASN A 1 162 ? -6.308 3.090 -23.571 1.00 56.06 162 ASN A CA 1
ATOM 1337 C C . ASN A 1 162 ? -5.326 2.704 -24.679 1.00 56.06 162 ASN A C 1
ATOM 1339 O O . ASN A 1 162 ? -4.507 1.776 -24.439 1.00 56.06 162 ASN A O 1
#

Foldseek 3Di:
DVVVQPPPDPAAEEQEAEQALVRLQVLQVVCVVDVDDDLSYYYYYQDADPVQQFAWAQDPVRDTGTHRRGSHEGGPLVLAFCQLQDDPNHGQHWYFDDWDWHDHPPDDIDIGTHTYGPPVVSSVVSVVVVVVCCVVVNDPDDVVRSVSVVSRVCCVVCVNVD

Radius of gyration: 18.01 Å; chains: 1; bounding box: 46×31×47 Å